Protein AF-A0A317YNE7-F1 (afdb_monomer_lite)

pLDDT: mean 86.81, std 18.37, range [40.56, 98.44]

Sequence (83 aa):
NKTTERKHLAHNHETDLILLTSEDGKVLEFDIGNVVIEEDGKWYTPSYKDDFLKGCMRDYLIDSDKLVEKDFNKNELIYKYHN

Foldseek 3Di:
DDDDDPPPCPPPDPPDFDFDADPQQKTAATPVGFDWDDDPNAIEGADDDVPDDPDPVQVVCVVVVRYYHDIDGPVRVCVVPVD

Organism: Staphylococcus pseudintermedius (NCBI:txid283734)

InterPro domains:
  IPR001544 Aminotransferase class IV [PF01063] (8-77)
  IPR036038 Aminotransferase-like, PLP-dependent enzymes [SSF56752] (7-78)
  IPR043132 Branched-chain-amino-acid aminotransferase-like, C-terminal [G3DSA:3.20.10.10] (1-82)

Secondary structure (DSSP, 8-state):
-------S--------PPEEE-TT-BEEEETTEE--EEETTEEEEPPPSSSS---HHHHHHHHTTS-EE---BHHHHHHHH--

Radius of gyration: 15.47 Å; chains: 1; bounding box: 40×36×29 Å

Structure (mmCIF, N/CA/C/O backbone):
data_AF-A0A317YNE7-F1
#
_entry.id   AF-A0A317YNE7-F1
#
loop_
_atom_site.group_PDB
_atom_site.id
_atom_site.type_symbol
_atom_site.label_atom_id
_atom_site.label_alt_id
_atom_site.label_comp_id
_atom_site.label_asym_id
_atom_site.label_entity_id
_atom_site.label_seq_id
_atom_site.pdbx_PDB_ins_code
_atom_site.Cartn_x
_atom_site.Cartn_y
_atom_site.Cartn_z
_atom_site.occupancy
_atom_site.B_iso_or_equiv
_atom_site.auth_seq_id
_atom_site.auth_comp_id
_atom_site.auth_asym_id
_atom_site.auth_atom_id
_atom_site.pdbx_PDB_model_num
ATOM 1 N N . ASN A 1 1 ? 19.381 -21.526 1.576 1.00 45.28 1 ASN A N 1
ATOM 2 C CA . ASN A 1 1 ? 20.120 -21.158 2.804 1.00 45.28 1 ASN A CA 1
ATOM 3 C C . ASN A 1 1 ? 21.116 -20.061 2.495 1.00 45.28 1 ASN A C 1
ATOM 5 O O . ASN A 1 1 ? 22.192 -20.363 1.999 1.00 45.28 1 ASN A O 1
ATOM 9 N N . LYS A 1 2 ? 20.754 -18.797 2.728 1.00 40.56 2 LYS A N 1
ATOM 10 C CA . LYS A 1 2 ? 21.739 -17.713 2.743 1.00 40.56 2 LYS A CA 1
ATOM 11 C C . LYS A 1 2 ? 21.847 -17.229 4.183 1.00 40.56 2 LYS A C 1
ATOM 13 O O . LYS A 1 2 ? 20.943 -16.582 4.700 1.00 40.56 2 LYS A O 1
ATOM 18 N N . THR A 1 3 ? 22.908 -17.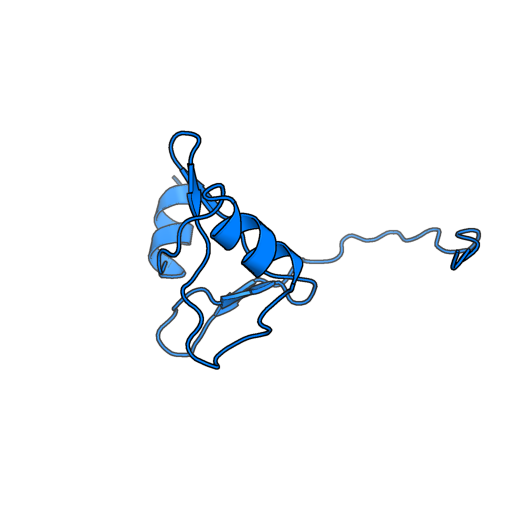674 4.838 1.00 52.94 3 THR A N 1
AT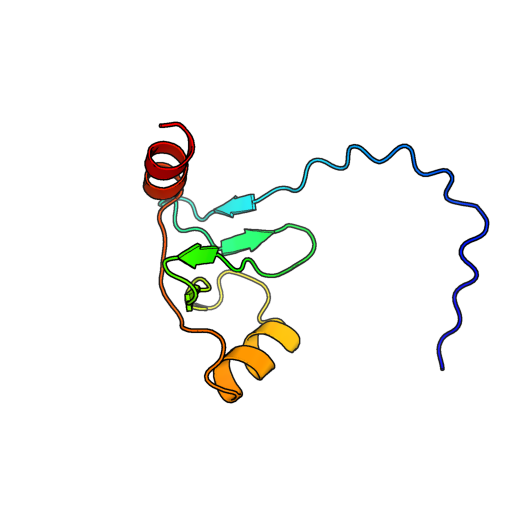OM 19 C CA . THR A 1 3 ? 23.311 -17.272 6.180 1.00 52.94 3 THR A CA 1
ATOM 20 C C . THR A 1 3 ? 24.064 -15.958 6.032 1.00 52.94 3 THR A C 1
ATOM 22 O O . THR A 1 3 ? 25.086 -15.922 5.352 1.00 52.94 3 THR A O 1
ATOM 25 N N . THR A 1 4 ? 23.571 -14.884 6.640 1.00 57.44 4 THR A N 1
ATOM 26 C CA . THR A 1 4 ? 24.367 -13.666 6.812 1.00 57.44 4 THR A CA 1
ATOM 27 C C . THR A 1 4 ? 24.516 -13.440 8.308 1.00 57.44 4 THR A C 1
ATOM 29 O O . THR A 1 4 ? 23.549 -13.133 9.003 1.00 57.44 4 THR A O 1
ATOM 32 N N . GLU A 1 5 ? 25.731 -13.677 8.795 1.00 47.03 5 GLU A N 1
ATOM 33 C CA . GLU A 1 5 ? 26.196 -13.447 10.162 1.00 47.03 5 GLU A CA 1
ATOM 34 C C . GLU A 1 5 ? 25.946 -11.986 10.579 1.00 47.03 5 GLU A C 1
ATOM 36 O O . GLU A 1 5 ? 26.575 -11.058 10.071 1.00 47.03 5 GLU A O 1
ATOM 41 N N . ARG A 1 6 ? 25.015 -11.764 11.516 1.00 60.19 6 ARG A N 1
ATOM 42 C CA . ARG A 1 6 ? 24.683 -10.442 12.080 1.00 60.19 6 ARG A CA 1
ATOM 43 C C . ARG A 1 6 ? 25.498 -10.162 13.345 1.00 60.19 6 ARG A C 1
ATOM 45 O O . ARG A 1 6 ? 24.940 -9.989 14.424 1.00 60.19 6 ARG A O 1
ATOM 52 N N . LYS A 1 7 ? 26.826 -10.125 13.229 1.00 48.50 7 LYS A N 1
ATOM 53 C CA . LYS A 1 7 ? 27.732 -9.740 14.329 1.00 48.50 7 LYS A CA 1
ATOM 54 C C . LYS A 1 7 ? 28.624 -8.555 13.948 1.00 48.50 7 LYS A C 1
ATOM 56 O O . LYS A 1 7 ? 29.845 -8.650 13.999 1.00 48.50 7 LYS A O 1
ATOM 61 N N . HIS A 1 8 ? 28.009 -7.433 13.569 1.00 47.38 8 HIS A N 1
ATOM 62 C CA . HIS A 1 8 ? 28.663 -6.116 13.689 1.00 47.38 8 HIS A CA 1
ATOM 63 C C . HIS A 1 8 ? 27.745 -4.889 13.631 1.00 47.38 8 HIS A C 1
ATOM 65 O O . HIS A 1 8 ? 28.226 -3.766 13.713 1.00 47.38 8 HIS A O 1
ATOM 71 N N . LEU A 1 9 ? 26.428 -5.061 13.525 1.00 47.75 9 LEU A N 1
ATOM 72 C CA . LEU A 1 9 ? 25.503 -3.933 13.530 1.00 47.75 9 LEU A CA 1
ATOM 73 C C . LEU A 1 9 ? 25.009 -3.730 14.959 1.00 47.75 9 LEU A C 1
ATOM 75 O O . LEU A 1 9 ? 23.881 -4.079 15.298 1.00 47.75 9 LEU A O 1
ATOM 79 N N . ALA A 1 10 ? 25.870 -3.164 15.808 1.00 49.25 10 ALA A N 1
ATOM 80 C CA . ALA A 1 10 ? 25.400 -2.351 16.927 1.00 49.25 10 ALA A CA 1
ATOM 81 C C . ALA A 1 10 ? 24.762 -1.092 16.316 1.00 49.25 10 ALA A C 1
ATOM 83 O O . ALA A 1 10 ? 25.339 -0.011 16.292 1.00 49.25 10 ALA A O 1
ATOM 84 N N . HIS A 1 11 ? 23.616 -1.298 15.675 1.00 43.41 11 HIS A N 1
ATOM 85 C CA . HIS A 1 11 ? 22.880 -0.298 14.936 1.00 43.41 11 HIS A CA 1
ATOM 86 C C . HIS A 1 11 ? 22.051 0.469 15.966 1.00 43.41 11 HIS A C 1
ATOM 88 O O . HIS A 1 11 ? 21.001 0.010 16.407 1.00 43.41 11 HIS A O 1
ATOM 94 N N . ASN A 1 12 ? 22.547 1.639 16.360 1.00 50.75 12 ASN A N 1
ATOM 95 C CA . ASN A 1 12 ? 21.719 2.680 16.951 1.00 50.75 12 ASN A CA 1
ATOM 96 C C . ASN A 1 12 ? 20.811 3.228 15.834 1.00 50.75 12 ASN A C 1
ATOM 98 O O . ASN A 1 12 ? 21.172 4.186 15.162 1.00 50.75 12 ASN A O 1
ATOM 102 N N . HIS A 1 13 ? 19.740 2.498 15.509 1.00 47.50 13 HIS A N 1
ATOM 103 C CA . HIS A 1 13 ? 18.869 2.771 14.362 1.00 47.50 13 HIS A CA 1
ATOM 104 C C . HIS A 1 13 ? 17.547 3.351 14.837 1.00 47.50 13 HIS A C 1
ATOM 106 O O . HIS A 1 13 ? 16.517 2.685 14.803 1.00 47.50 13 HIS A O 1
ATOM 112 N N . GLU A 1 14 ? 17.571 4.626 15.213 1.00 55.97 14 GLU A N 1
ATOM 113 C CA . GLU A 1 14 ? 16.472 5.502 14.809 1.00 55.97 14 GLU A CA 1
ATOM 114 C C . GLU A 1 14 ? 16.572 5.647 13.282 1.00 55.97 14 GLU A C 1
ATOM 116 O O . GLU A 1 14 ? 17.151 6.589 12.756 1.00 55.97 14 GLU A O 1
ATOM 121 N N . THR A 1 15 ? 16.143 4.626 12.539 1.00 57.06 15 THR A N 1
ATOM 122 C CA . THR A 1 15 ? 15.869 4.803 11.113 1.00 57.06 15 THR A CA 1
ATOM 123 C C .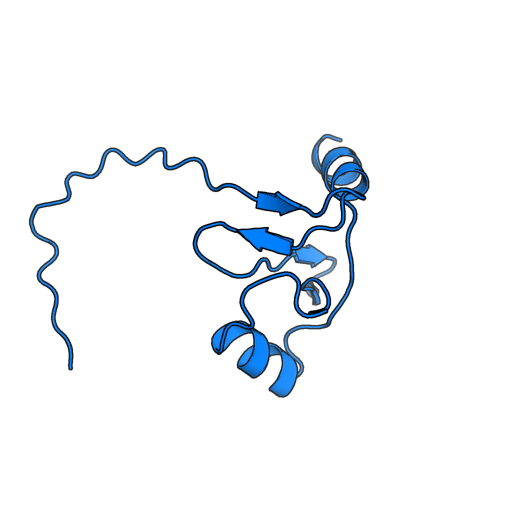 THR A 1 15 ? 14.483 5.386 11.007 1.00 57.06 15 THR A C 1
ATOM 125 O O . THR A 1 15 ? 13.506 4.677 11.254 1.00 57.06 15 THR A O 1
ATOM 128 N N . ASP A 1 16 ? 14.420 6.662 10.649 1.00 72.06 16 ASP A N 1
ATOM 129 C CA . ASP A 1 16 ? 13.189 7.297 10.208 1.00 72.06 16 ASP A CA 1
ATOM 130 C C . ASP A 1 16 ? 12.666 6.517 8.995 1.00 72.06 16 ASP A C 1
ATOM 132 O O . ASP A 1 16 ? 13.242 6.562 7.911 1.00 72.06 16 ASP A O 1
ATOM 136 N N . LEU A 1 17 ? 11.607 5.735 9.200 1.00 85.25 17 LEU A N 1
ATOM 137 C CA . LEU A 1 17 ? 10.864 5.090 8.121 1.00 85.25 17 LEU A CA 1
ATOM 138 C C . LEU A 1 17 ? 10.187 6.181 7.292 1.00 85.25 17 LEU A C 1
ATOM 140 O O . LEU A 1 17 ? 9.369 6.942 7.816 1.00 85.25 17 LEU A O 1
ATOM 144 N N . ILE A 1 18 ? 10.502 6.250 6.000 1.00 92.00 18 ILE A N 1
ATOM 145 C CA . ILE A 1 18 ? 9.950 7.278 5.116 1.00 92.00 18 ILE A CA 1
ATOM 146 C C . ILE A 1 18 ? 8.744 6.700 4.387 1.00 92.00 18 ILE A C 1
ATOM 148 O O . ILE A 1 18 ? 8.879 5.748 3.623 1.00 92.00 18 ILE A O 1
ATOM 152 N N . LEU A 1 19 ? 7.570 7.303 4.583 1.00 94.38 19 LEU A N 1
ATOM 153 C CA . LEU A 1 19 ? 6.383 7.014 3.781 1.00 94.38 19 LEU A CA 1
ATOM 154 C C . LEU A 1 19 ? 6.389 7.875 2.512 1.00 94.38 19 LEU A C 1
ATOM 156 O O . LEU A 1 19 ? 6.307 9.103 2.582 1.00 94.38 19 LEU A O 1
ATOM 160 N N . LEU A 1 20 ? 6.462 7.231 1.353 1.00 96.75 20 LEU A N 1
ATOM 161 C CA . LEU A 1 20 ? 6.436 7.879 0.048 1.00 96.75 20 LEU A CA 1
ATOM 162 C C . LEU A 1 20 ? 4.997 8.156 -0.394 1.00 96.75 20 LEU A C 1
ATOM 164 O O . LEU A 1 20 ? 4.084 7.346 -0.206 1.00 96.75 20 LEU A O 1
ATOM 168 N N . THR A 1 21 ? 4.806 9.315 -1.021 1.00 97.50 21 THR A N 1
ATOM 169 C CA . THR A 1 21 ? 3.524 9.745 -1.580 1.00 97.50 21 THR A CA 1
ATOM 170 C C . THR A 1 21 ? 3.734 10.290 -2.981 1.00 97.50 21 THR A C 1
ATOM 172 O O . THR A 1 21 ? 4.771 10.894 -3.255 1.00 97.50 21 THR A O 1
ATOM 175 N N . SER A 1 22 ? 2.733 10.163 -3.839 1.00 97.00 22 SER A N 1
ATOM 176 C CA . SER A 1 22 ? 2.693 10.875 -5.114 1.00 97.00 22 SER A CA 1
ATOM 177 C C . SER A 1 22 ? 2.549 12.393 -4.915 1.00 97.00 22 SER A C 1
ATOM 179 O O . SER A 1 22 ? 2.311 12.889 -3.806 1.00 97.00 22 SER A O 1
ATOM 181 N N . GLU A 1 23 ? 2.653 13.143 -6.014 1.00 96.19 23 GLU A N 1
ATOM 182 C CA . GLU A 1 23 ? 2.492 14.604 -6.025 1.00 96.19 23 GLU A CA 1
ATOM 183 C C . GLU A 1 23 ? 1.095 15.055 -5.567 1.00 96.19 23 GLU A C 1
ATOM 185 O O . GLU A 1 23 ? 0.975 16.028 -4.823 1.00 96.19 23 GLU A O 1
ATOM 190 N N . ASP A 1 24 ? 0.043 14.315 -5.934 1.00 95.62 24 ASP A N 1
ATOM 191 C CA . ASP A 1 24 ? -1.343 14.547 -5.497 1.00 95.62 24 ASP A CA 1
ATOM 192 C C . ASP A 1 24 ? -1.631 14.012 -4.076 1.00 95.62 24 ASP A C 1
ATOM 194 O O . ASP A 1 24 ? -2.729 14.175 -3.536 1.00 95.62 24 ASP A O 1
ATOM 198 N N . GLY A 1 25 ? -0.624 13.428 -3.420 1.00 96.88 25 GLY A N 1
ATOM 199 C CA . GLY A 1 25 ? -0.681 13.007 -2.024 1.00 96.88 25 GLY A CA 1
ATOM 200 C C . GLY A 1 25 ? -1.268 11.618 -1.797 1.00 96.88 25 GLY A C 1
ATOM 201 O O . GLY A 1 25 ? -1.544 11.283 -0.643 1.00 96.88 25 GLY A O 1
ATOM 202 N N . LYS A 1 26 ? -1.444 10.807 -2.847 1.00 97.62 26 LYS A N 1
ATOM 203 C CA . LYS A 1 26 ? -1.735 9.375 -2.707 1.00 97.62 26 LYS A CA 1
ATOM 204 C C . LYS A 1 26 ? -0.569 8.701 -1.985 1.00 97.62 26 LYS A C 1
ATOM 206 O O . LYS A 1 26 ? 0.595 8.914 -2.318 1.00 97.62 26 LYS A O 1
ATOM 211 N N . VAL A 1 27 ? -0.884 7.886 -0.990 1.00 97.94 27 VAL A N 1
ATOM 212 C CA . VAL A 1 27 ? 0.085 7.046 -0.279 1.00 97.94 27 VAL A CA 1
ATOM 213 C C . VAL A 1 27 ? 0.565 5.918 -1.197 1.00 97.94 27 VAL A C 1
ATOM 215 O O . VAL A 1 27 ? -0.260 5.310 -1.876 1.00 97.94 27 VAL A O 1
ATOM 218 N N . LEU A 1 28 ? 1.873 5.637 -1.218 1.00 97.75 28 LEU A N 1
ATOM 219 C CA . LEU A 1 28 ? 2.483 4.640 -2.111 1.00 97.75 28 LEU A CA 1
ATOM 220 C C . LEU A 1 28 ? 3.111 3.472 -1.332 1.00 97.75 28 LEU A C 1
ATOM 222 O O . LEU A 1 28 ? 2.515 2.403 -1.225 1.00 97.75 28 LEU A O 1
ATOM 226 N N . GLU A 1 29 ? 4.298 3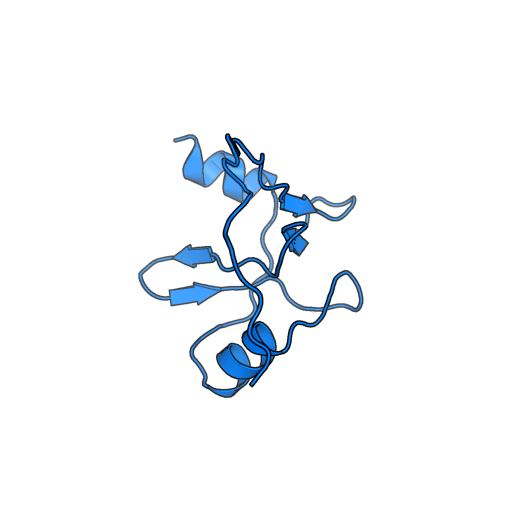.668 -0.757 1.00 97.06 29 GLU A N 1
ATOM 227 C CA . GLU A 1 29 ? 5.041 2.646 -0.013 1.00 97.06 29 GLU A CA 1
ATOM 228 C C . GLU A 1 29 ? 6.022 3.269 0.984 1.00 97.06 29 GLU A C 1
ATOM 230 O O . GLU A 1 29 ? 6.240 4.479 0.973 1.00 97.06 29 GLU A O 1
ATOM 235 N N . PHE A 1 30 ? 6.616 2.448 1.846 1.00 95.56 30 PHE A N 1
ATOM 236 C CA . PHE A 1 30 ? 7.812 2.832 2.584 1.00 95.56 30 PHE A CA 1
ATOM 237 C C . PHE A 1 30 ? 9.066 2.624 1.732 1.00 95.56 30 PHE A C 1
ATOM 239 O O . PHE A 1 30 ? 9.117 1.737 0.880 1.00 95.56 30 PHE A O 1
ATOM 246 N N . ASP A 1 31 ? 10.118 3.376 2.035 1.00 93.06 31 ASP A N 1
ATOM 247 C CA . ASP A 1 31 ? 11.447 3.234 1.424 1.00 93.06 31 ASP A CA 1
ATOM 248 C C . ASP A 1 31 ? 12.053 1.819 1.545 1.00 93.06 31 ASP A C 1
ATOM 250 O O . ASP A 1 31 ? 12.891 1.426 0.731 1.00 93.06 31 ASP A O 1
ATOM 254 N N . ILE A 1 32 ? 11.600 1.029 2.524 1.00 92.44 32 ILE A N 1
ATOM 255 C CA . ILE A 1 32 ? 12.026 -0.360 2.752 1.00 92.44 32 ILE A CA 1
ATOM 256 C C . ILE A 1 32 ? 10.927 -1.415 2.533 1.00 92.44 32 ILE A C 1
ATOM 258 O O . ILE A 1 32 ? 11.144 -2.591 2.845 1.00 92.44 32 ILE A O 1
ATOM 262 N N . GLY A 1 33 ? 9.755 -1.044 2.007 1.00 94.19 33 GLY A N 1
ATOM 263 C CA . GLY A 1 33 ? 8.706 -2.015 1.680 1.00 94.19 33 GLY A CA 1
ATOM 264 C C . GLY A 1 33 ? 7.309 -1.432 1.489 1.00 94.19 33 GLY A C 1
ATOM 265 O O . GLY A 1 33 ? 7.031 -0.290 1.830 1.00 94.19 33 GLY A O 1
ATOM 266 N N . ASN A 1 34 ? 6.383 -2.244 0.977 1.00 97.50 34 ASN A N 1
ATOM 267 C CA . ASN A 1 34 ? 5.001 -1.806 0.788 1.00 97.50 34 ASN A CA 1
ATOM 268 C C . ASN A 1 34 ? 4.306 -1.479 2.118 1.00 97.50 34 ASN A C 1
ATOM 270 O O . ASN A 1 34 ? 4.563 -2.107 3.146 1.00 97.50 34 ASN A O 1
ATOM 274 N N . VAL A 1 35 ? 3.381 -0.521 2.074 1.00 96.75 35 VAL A N 1
ATOM 275 C CA . VAL A 1 35 ? 2.586 -0.112 3.236 1.00 96.75 35 VAL A CA 1
ATOM 276 C C . VAL A 1 35 ? 1.316 -0.953 3.365 1.00 96.75 35 VAL A C 1
ATOM 278 O O . VAL A 1 35 ? 0.647 -1.271 2.376 1.00 96.75 35 VAL A O 1
ATOM 281 N N . VAL A 1 36 ? 0.980 -1.285 4.611 1.00 97.06 36 VAL A N 1
ATOM 282 C CA . VAL A 1 36 ? -0.302 -1.866 5.013 1.00 97.06 36 VAL A CA 1
ATOM 283 C C . VAL A 1 36 ? -0.894 -0.991 6.111 1.00 97.06 36 VAL A C 1
ATOM 285 O O . VAL A 1 36 ? -0.198 -0.627 7.057 1.00 97.06 36 VAL A O 1
ATOM 288 N N . ILE A 1 37 ? -2.172 -0.653 5.977 1.00 95.62 37 ILE A N 1
ATOM 289 C CA . ILE A 1 37 ? -2.942 0.125 6.948 1.00 95.62 37 ILE A CA 1
ATOM 290 C C . ILE A 1 37 ? -4.040 -0.781 7.496 1.00 95.62 37 ILE A C 1
ATOM 292 O O . ILE A 1 37 ? -4.788 -1.387 6.728 1.00 95.62 37 ILE A O 1
ATOM 296 N N . GLU A 1 38 ? -4.131 -0.883 8.819 1.00 95.56 38 GLU A N 1
ATOM 297 C CA . GLU A 1 38 ? -5.189 -1.634 9.490 1.00 95.56 38 GLU A CA 1
ATOM 298 C C . GLU A 1 38 ? -6.327 -0.702 9.920 1.00 95.56 38 GLU A C 1
ATOM 300 O O . GLU A 1 38 ? -6.110 0.272 10.643 1.00 95.56 38 GLU A O 1
ATOM 305 N N . GLU A 1 39 ? -7.553 -1.020 9.500 1.00 93.12 39 GLU A N 1
ATOM 306 C CA . GLU A 1 39 ? -8.776 -0.362 9.968 1.00 93.12 39 GLU A CA 1
ATOM 307 C C . GLU A 1 39 ? -9.827 -1.424 10.295 1.00 93.12 39 GLU A C 1
ATOM 309 O O . GLU A 1 39 ? -10.128 -2.278 9.460 1.00 93.12 39 GLU A O 1
ATOM 314 N N . ASP A 1 40 ? -10.386 -1.377 11.508 1.00 93.75 40 ASP A N 1
ATOM 315 C CA . ASP A 1 40 ? -11.427 -2.302 11.980 1.00 93.75 40 ASP A CA 1
ATOM 316 C C . ASP A 1 40 ? -11.071 -3.790 11.778 1.00 93.75 40 ASP A C 1
ATOM 318 O O . ASP A 1 40 ? -11.898 -4.604 11.357 1.00 93.75 40 ASP A O 1
ATOM 322 N N . GLY A 1 41 ? -9.807 -4.147 12.041 1.00 95.25 41 GLY A N 1
ATOM 323 C CA . GLY A 1 41 ? -9.289 -5.510 11.891 1.00 95.25 41 GLY A CA 1
ATOM 324 C C . GLY A 1 41 ? -9.138 -5.982 10.440 1.00 95.25 41 GLY A C 1
ATOM 325 O O . GLY A 1 41 ? -8.926 -7.172 10.205 1.00 95.25 41 GLY A O 1
ATOM 326 N N . LYS A 1 42 ? -9.263 -5.081 9.458 1.00 97.38 42 LYS A N 1
ATOM 327 C CA . LYS A 1 42 ? -9.019 -5.350 8.035 1.00 97.38 42 LYS A CA 1
ATOM 328 C C . LYS A 1 42 ? -7.757 -4.648 7.570 1.00 97.38 42 LYS A C 1
ATOM 330 O O . LYS A 1 42 ? -7.473 -3.528 7.987 1.00 97.38 42 LYS A O 1
ATOM 335 N N . TRP A 1 43 ? -7.030 -5.296 6.667 1.00 98.38 43 TRP A N 1
ATOM 336 C CA . TRP A 1 43 ? -5.794 -4.763 6.112 1.00 98.38 43 TRP A CA 1
ATOM 337 C C . TRP A 1 43 ? -5.999 -4.208 4.714 1.00 98.38 43 TRP A C 1
ATOM 339 O O . TRP A 1 43 ? -6.594 -4.853 3.846 1.00 98.38 43 TRP A O 1
ATOM 349 N N . TYR A 1 44 ? -5.435 -3.025 4.505 1.00 98.38 44 TYR A N 1
ATOM 350 C CA . TYR A 1 44 ? -5.508 -2.290 3.258 1.00 98.38 44 TYR A CA 1
ATOM 351 C C . TYR A 1 44 ? -4.124 -1.902 2.755 1.00 98.38 44 TYR A C 1
ATOM 353 O O . TYR A 1 44 ? -3.226 -1.622 3.545 1.00 98.38 44 TYR A O 1
ATOM 361 N N . THR A 1 45 ? -3.954 -1.842 1.440 1.00 98.38 45 THR A N 1
ATOM 362 C CA . THR A 1 45 ? -2.741 -1.323 0.790 1.00 98.38 45 THR A CA 1
ATOM 363 C C . THR A 1 45 ? -3.128 -0.433 -0.394 1.00 98.38 45 THR A C 1
ATOM 365 O O . THR A 1 45 ? -4.165 -0.692 -1.010 1.00 98.38 45 THR A O 1
ATOM 368 N N . PRO A 1 46 ? -2.341 0.598 -0.748 1.00 98.19 46 PRO A N 1
ATOM 369 C CA . PRO A 1 46 ? -2.594 1.395 -1.941 1.00 98.19 46 PRO A CA 1
ATOM 370 C C . PRO A 1 46 ? -2.680 0.537 -3.204 1.00 98.19 46 PRO A C 1
ATOM 372 O O . PRO A 1 46 ? -1.962 -0.461 -3.349 1.00 98.19 46 PRO A O 1
ATOM 375 N N . SER A 1 47 ? -3.548 0.936 -4.134 1.00 97.56 47 SER A N 1
ATOM 376 C CA . SER A 1 47 ? -3.640 0.285 -5.441 1.00 97.56 47 SER A CA 1
ATOM 377 C C . SER A 1 47 ? -2.356 0.503 -6.232 1.00 97.56 47 SER A C 1
ATOM 379 O O . SER A 1 47 ? -1.807 1.608 -6.236 1.00 97.56 47 SER A O 1
ATOM 381 N N . TYR A 1 48 ? -1.877 -0.531 -6.915 1.00 97.25 48 TYR A N 1
ATOM 382 C CA . TYR A 1 48 ? -0.696 -0.410 -7.765 1.00 97.25 48 TYR A CA 1
ATOM 383 C C . TYR A 1 48 ? -1.072 0.142 -9.146 1.00 97.25 48 TYR A C 1
ATOM 385 O O . TYR A 1 48 ? -1.933 -0.423 -9.823 1.00 97.25 48 TYR A O 1
ATOM 393 N N . LYS A 1 49 ? -0.432 1.238 -9.572 1.00 95.44 49 LYS A N 1
ATOM 394 C CA . LYS A 1 49 ? -0.653 1.891 -10.879 1.00 95.44 49 LYS A CA 1
ATOM 395 C C . LYS A 1 49 ? 0.672 2.194 -11.590 1.00 95.44 49 LYS A C 1
ATOM 397 O O . LYS A 1 49 ? 0.826 3.265 -12.167 1.00 95.44 49 LYS A O 1
ATOM 402 N N . ASP A 1 50 ? 1.630 1.269 -11.502 1.00 95.38 50 ASP A N 1
ATOM 403 C CA . ASP A 1 50 ? 3.013 1.446 -11.981 1.00 95.38 50 ASP A CA 1
ATOM 404 C C . ASP A 1 50 ? 3.770 2.597 -11.280 1.00 95.38 50 ASP A C 1
ATOM 406 O O . ASP A 1 50 ? 4.703 3.181 -11.827 1.00 95.38 50 ASP A O 1
ATOM 410 N N . ASP A 1 51 ? 3.373 2.909 -10.042 1.00 94.94 51 ASP A N 1
ATOM 411 C CA . ASP A 1 51 ? 3.803 4.067 -9.249 1.00 94.94 51 ASP A CA 1
ATOM 412 C C . ASP A 1 51 ? 4.740 3.731 -8.069 1.00 94.94 51 ASP A C 1
ATOM 414 O O . ASP A 1 51 ? 5.302 4.644 -7.466 1.00 94.94 51 ASP A O 1
ATOM 418 N N . PHE A 1 52 ? 4.943 2.447 -7.747 1.00 95.94 52 PHE A N 1
ATOM 419 C CA . PHE A 1 52 ? 5.864 1.973 -6.697 1.00 95.94 52 PHE A CA 1
ATOM 420 C C . PHE A 1 52 ? 6.322 0.514 -6.917 1.00 95.94 52 PHE A C 1
ATOM 422 O O . PHE A 1 52 ? 6.055 -0.075 -7.965 1.00 95.94 52 PHE A O 1
ATOM 429 N N . LEU A 1 53 ? 7.050 -0.114 -5.988 1.00 96.12 53 LEU A N 1
ATOM 430 C CA . LEU A 1 53 ? 7.468 -1.509 -6.167 1.00 96.12 53 LEU A CA 1
ATOM 431 C C . LEU A 1 53 ? 6.309 -2.493 -5.928 1.00 96.12 53 LEU A C 1
ATOM 433 O O . LEU A 1 53 ? 5.795 -2.616 -4.818 1.00 96.12 53 LEU A O 1
ATOM 437 N N . LYS A 1 54 ? 5.954 -3.303 -6.932 1.00 94.31 54 LYS A N 1
ATOM 438 C CA . LYS A 1 54 ? 4.996 -4.409 -6.758 1.00 94.31 54 LYS A CA 1
ATOM 439 C C . LYS A 1 54 ? 5.632 -5.574 -5.980 1.00 94.31 54 LYS A C 1
ATOM 441 O O . LYS A 1 54 ? 6.240 -6.472 -6.562 1.00 94.31 54 LYS A O 1
ATOM 446 N N . GLY A 1 55 ? 5.566 -5.531 -4.649 1.00 96.12 55 GLY A N 1
ATOM 447 C CA . GLY A 1 55 ? 6.239 -6.502 -3.784 1.00 96.12 55 GLY A CA 1
ATOM 448 C C . GLY A 1 55 ? 5.558 -7.874 -3.736 1.00 96.12 55 GLY A C 1
ATOM 449 O O . GLY A 1 55 ? 4.349 -7.983 -3.551 1.00 96.12 55 GLY A O 1
ATOM 450 N N . CYS A 1 56 ? 6.352 -8.949 -3.787 1.00 97.00 56 CYS A N 1
ATOM 451 C CA . CYS A 1 56 ? 5.831 -10.324 -3.800 1.00 97.00 56 CYS A CA 1
ATOM 452 C C . CYS A 1 56 ? 4.988 -10.684 -2.563 1.00 97.00 56 CYS A C 1
ATOM 454 O O . CYS A 1 56 ? 4.048 -11.464 -2.667 1.00 97.00 56 CYS A O 1
ATOM 456 N N . MET A 1 57 ? 5.326 -10.145 -1.382 1.00 97.62 57 MET A N 1
ATOM 457 C CA . MET A 1 57 ? 4.537 -10.383 -0.164 1.00 97.62 57 MET A CA 1
ATOM 458 C C . MET A 1 57 ? 3.178 -9.681 -0.234 1.00 97.62 57 MET A C 1
ATOM 460 O O . MET A 1 57 ? 2.175 -10.265 0.163 1.00 97.62 57 MET A O 1
ATOM 464 N N . ARG A 1 58 ? 3.137 -8.450 -0.760 1.00 97.81 58 ARG A N 1
ATOM 465 C CA . ARG A 1 58 ? 1.891 -7.712 -0.986 1.00 97.81 58 ARG A CA 1
ATOM 466 C C . ARG A 1 58 ? 0.972 -8.507 -1.910 1.00 97.81 58 ARG A C 1
ATOM 468 O O . ARG A 1 58 ? -0.170 -8.752 -1.539 1.00 97.81 58 ARG A O 1
ATOM 475 N N . ASP A 1 59 ? 1.490 -8.960 -3.050 1.00 97.69 59 ASP A N 1
ATOM 476 C CA . ASP A 1 59 ? 0.723 -9.763 -4.011 1.00 97.69 59 ASP A CA 1
ATOM 477 C C . ASP A 1 59 ? 0.210 -11.063 -3.383 1.00 97.69 59 ASP A C 1
ATOM 479 O O . ASP A 1 59 ? -0.979 -11.344 -3.448 1.00 97.69 59 ASP A O 1
ATOM 483 N N . TYR A 1 60 ? 1.063 -11.804 -2.669 1.00 98.25 60 TYR A N 1
ATOM 484 C CA . TYR A 1 60 ? 0.648 -13.021 -1.964 1.00 98.25 60 TYR A CA 1
ATOM 485 C C . TYR A 1 60 ? -0.479 -12.779 -0.939 1.00 98.25 60 TYR A C 1
ATOM 487 O O . TYR A 1 60 ? -1.359 -13.623 -0.753 1.00 98.25 60 TYR A O 1
ATOM 495 N N . LEU A 1 61 ? -0.466 -11.642 -0.237 1.00 98.44 61 LEU A N 1
ATOM 496 C CA . LEU A 1 61 ? -1.514 -11.297 0.727 1.00 98.44 61 LEU A CA 1
ATOM 497 C C . LEU A 1 61 ? -2.827 -10.891 0.046 1.00 98.44 61 LEU A C 1
ATOM 499 O O . LEU A 1 61 ? -3.890 -11.218 0.572 1.00 98.44 61 LEU A O 1
ATOM 503 N N . ILE A 1 62 ? -2.756 -10.228 -1.109 1.00 98.12 62 ILE A N 1
ATOM 504 C CA . ILE A 1 62 ? -3.930 -9.925 -1.939 1.00 98.12 62 ILE A CA 1
ATOM 505 C C . ILE A 1 62 ? -4.522 -11.226 -2.489 1.00 98.12 62 ILE A C 1
ATOM 507 O O . ILE A 1 62 ? -5.704 -11.487 -2.290 1.00 98.12 62 ILE A O 1
ATOM 511 N N . ASP A 1 63 ? -3.690 -12.093 -3.071 1.00 98.25 63 ASP A N 1
ATOM 512 C CA . ASP A 1 63 ? -4.099 -13.386 -3.639 1.00 98.25 63 ASP A CA 1
ATOM 513 C C . ASP A 1 63 ? -4.682 -14.352 -2.592 1.00 98.25 63 ASP A C 1
ATOM 515 O O . ASP A 1 63 ? -5.377 -15.306 -2.936 1.00 98.25 63 ASP A O 1
ATOM 519 N N . SER A 1 64 ? -4.386 -14.132 -1.307 1.00 97.94 64 SER A N 1
ATOM 520 C CA . SER A 1 64 ? -4.932 -14.914 -0.191 1.00 97.94 64 SER A CA 1
ATOM 521 C C . SER A 1 64 ? -6.120 -14.250 0.513 1.00 97.94 64 SER A C 1
ATOM 523 O O . SER A 1 64 ? -6.480 -14.688 1.608 1.00 97.94 64 SER A O 1
ATOM 525 N N . ASP A 1 65 ? -6.711 -13.209 -0.087 1.00 97.75 65 ASP A N 1
ATOM 526 C CA . ASP A 1 65 ? -7.844 -12.431 0.440 1.00 97.75 65 ASP A CA 1
ATOM 527 C C . ASP A 1 65 ? -7.587 -11.807 1.829 1.00 97.75 65 ASP A C 1
ATOM 529 O O . ASP A 1 65 ? -8.513 -11.485 2.578 1.00 97.75 65 ASP A O 1
ATOM 533 N N . LYS A 1 66 ? -6.315 -11.629 2.204 1.00 98.12 66 LYS A N 1
ATOM 534 C CA . LYS A 1 66 ? -5.908 -11.041 3.494 1.00 98.12 66 LYS 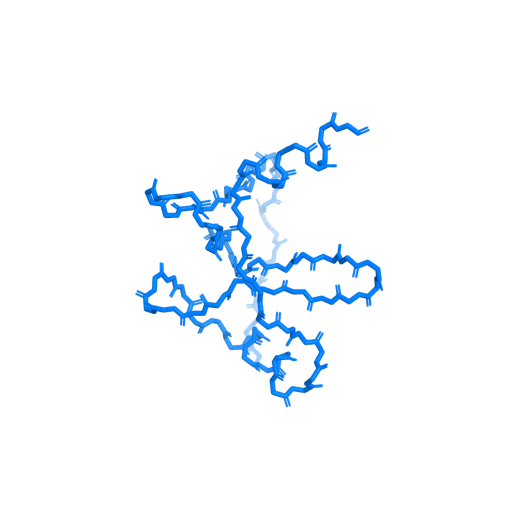A CA 1
ATOM 535 C C . LYS A 1 66 ? -5.647 -9.548 3.413 1.00 98.12 66 LYS A C 1
ATOM 537 O O . LYS A 1 66 ? -5.604 -8.891 4.450 1.00 98.12 66 LYS A O 1
ATOM 542 N N . LEU A 1 67 ? -5.427 -9.029 2.211 1.00 98.44 67 LEU A N 1
ATOM 543 C CA . LEU A 1 67 ? -5.085 -7.638 1.962 1.00 98.44 67 LEU A CA 1
ATOM 544 C C . LEU A 1 67 ? -5.954 -7.098 0.831 1.00 98.44 67 LEU A C 1
ATOM 546 O O . LEU A 1 67 ? -6.032 -7.699 -0.235 1.00 98.44 67 LEU A O 1
ATOM 550 N N . VAL A 1 68 ? -6.600 -5.962 1.070 1.00 98.38 68 VAL A N 1
ATOM 551 C CA . VAL A 1 68 ? -7.512 -5.336 0.108 1.00 98.38 68 VAL A CA 1
ATOM 552 C C . VAL A 1 68 ? -6.889 -4.055 -0.432 1.00 98.38 68 VAL A C 1
ATOM 554 O O . VAL A 1 68 ? -6.327 -3.259 0.318 1.00 98.38 68 VAL A O 1
ATOM 557 N N . GLU A 1 69 ? -7.000 -3.818 -1.736 1.00 98.25 69 GLU A N 1
ATOM 558 C CA . GLU A 1 69 ? -6.561 -2.546 -2.307 1.00 98.25 69 GLU A CA 1
ATOM 559 C C . GLU A 1 69 ? -7.526 -1.410 -1.930 1.00 98.25 69 GLU A C 1
ATOM 561 O O . GLU A 1 69 ? -8.737 -1.495 -2.149 1.00 98.25 69 GLU A O 1
ATOM 566 N N . LYS A 1 70 ? -6.983 -0.329 -1.366 1.00 97.81 70 LYS A N 1
ATOM 567 C CA . LYS A 1 70 ? -7.685 0.920 -1.051 1.00 97.81 70 LYS A CA 1
ATOM 568 C C . LYS A 1 70 ? -6.673 2.063 -1.079 1.00 97.81 70 LYS A C 1
ATOM 570 O O . LYS A 1 70 ? -5.649 2.005 -0.404 1.00 97.81 70 LYS A O 1
ATOM 575 N N . ASP A 1 71 ? -6.965 3.097 -1.861 1.00 97.75 71 ASP A N 1
ATOM 576 C CA . ASP A 1 71 ? -6.131 4.299 -1.922 1.00 97.75 71 ASP A CA 1
ATOM 577 C C . ASP A 1 71 ? -6.396 5.190 -0.700 1.00 97.75 71 ASP A C 1
ATOM 579 O O . ASP A 1 71 ? -7.541 5.353 -0.279 1.00 97.75 71 ASP A O 1
ATOM 583 N N . PHE A 1 72 ? -5.331 5.786 -0.163 1.00 97.38 72 PHE A N 1
ATOM 584 C CA . PHE A 1 72 ? -5.383 6.739 0.946 1.00 97.38 72 PHE A CA 1
ATOM 585 C C . PHE A 1 72 ? -4.676 8.027 0.548 1.00 97.38 72 PHE A C 1
ATOM 587 O O . PHE A 1 72 ? -3.658 7.986 -0.154 1.00 97.38 72 PHE A O 1
ATOM 594 N N . ASN A 1 73 ? -5.173 9.166 1.030 1.00 97.38 73 ASN A N 1
ATOM 595 C CA . ASN A 1 73 ? -4.443 10.425 0.922 1.00 97.38 73 ASN A CA 1
ATOM 596 C C . ASN A 1 73 ? -3.626 10.680 2.194 1.00 97.38 73 ASN A C 1
ATOM 598 O O . ASN A 1 73 ? -4.101 10.466 3.308 1.00 97.38 73 ASN A O 1
ATOM 602 N N . LYS A 1 74 ? -2.410 11.207 2.059 1.00 96.00 74 LYS A N 1
ATOM 603 C CA . LYS A 1 74 ? -1.557 11.515 3.215 1.00 96.00 74 LYS A CA 1
ATOM 604 C C . LYS A 1 74 ? -2.233 12.452 4.218 1.00 96.00 74 LYS A C 1
ATOM 606 O O . LYS A 1 74 ? -2.092 12.257 5.419 1.00 96.00 74 LYS A O 1
ATOM 611 N N . ASN A 1 75 ? -3.006 13.430 3.743 1.00 96.19 75 ASN A N 1
ATOM 612 C CA . ASN A 1 75 ? -3.686 14.385 4.616 1.00 96.19 75 ASN A CA 1
ATOM 613 C C . ASN A 1 75 ? -4.831 13.724 5.396 1.00 96.19 75 ASN A C 1
ATOM 615 O O . ASN A 1 75 ? -5.069 14.088 6.543 1.00 96.19 75 ASN A O 1
ATOM 619 N N . GLU A 1 76 ? -5.506 12.739 4.794 1.00 94.62 76 GLU A N 1
ATOM 620 C CA . GLU A 1 76 ? -6.522 11.920 5.465 1.00 94.62 76 GLU A CA 1
ATOM 621 C C . GLU A 1 76 ? -5.895 11.126 6.614 1.00 94.62 76 GLU A C 1
ATOM 623 O O . GLU A 1 76 ? -6.397 11.180 7.735 1.00 94.62 76 GLU A O 1
ATOM 628 N N . LEU A 1 77 ? -4.767 10.450 6.363 1.00 93.62 77 LEU A N 1
ATOM 629 C CA . LEU A 1 77 ? -4.062 9.691 7.400 1.00 93.62 77 LEU A CA 1
ATOM 630 C C . LEU A 1 77 ? -3.554 10.604 8.521 1.00 93.62 77 LEU A C 1
ATOM 632 O O . LEU A 1 77 ? -3.780 10.314 9.693 1.00 93.62 77 LEU A O 1
ATOM 636 N N . ILE A 1 78 ? -2.923 11.731 8.177 1.00 93.25 78 ILE A N 1
ATOM 637 C CA . ILE A 1 78 ? -2.451 12.715 9.163 1.00 93.25 78 ILE A CA 1
ATOM 638 C C . ILE A 1 78 ? -3.619 13.186 10.029 1.00 93.25 78 ILE A C 1
ATOM 640 O O . ILE A 1 78 ? -3.522 13.151 11.250 1.00 93.25 78 ILE A O 1
ATOM 644 N N . TYR A 1 79 ? -4.739 13.580 9.420 1.00 95.06 79 TYR A N 1
ATOM 645 C CA . TYR A 1 79 ? -5.912 14.039 10.161 1.00 95.06 79 TYR A CA 1
ATOM 646 C C . TYR A 1 79 ? -6.491 12.952 11.077 1.00 95.06 79 TYR A C 1
ATOM 648 O O . TYR A 1 79 ? -6.863 13.243 12.214 1.00 95.06 79 TYR A O 1
ATOM 656 N N . LYS A 1 80 ? -6.550 11.708 10.595 1.00 91.44 80 LYS A N 1
ATOM 657 C CA . LYS A 1 80 ? -7.120 10.574 11.326 1.00 91.44 80 LYS A CA 1
ATOM 658 C C . LYS A 1 80 ? -6.293 10.155 12.542 1.00 91.44 80 L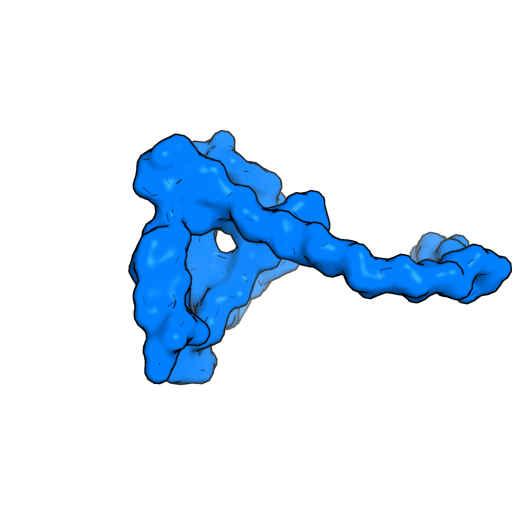YS A C 1
ATOM 660 O O . LYS A 1 80 ? -6.887 9.742 13.527 1.00 91.44 80 LYS A O 1
ATOM 665 N N . TYR A 1 81 ? -4.963 10.235 12.468 1.00 85.06 81 TYR A N 1
ATOM 666 C CA . TYR A 1 81 ? -4.067 9.705 13.508 1.00 85.06 81 TYR A CA 1
ATOM 667 C C . TYR A 1 81 ? -3.366 10.776 14.361 1.00 85.06 81 TYR A C 1
ATOM 669 O O . TYR A 1 81 ? -2.635 10.428 15.285 1.00 85.06 81 TYR A O 1
ATOM 677 N N . HIS A 1 82 ? -3.581 12.067 14.087 1.00 85.06 82 HIS A N 1
ATOM 678 C CA . HIS A 1 82 ? -3.175 13.160 14.985 1.00 85.06 82 HIS A CA 1
ATOM 679 C C . HIS A 1 82 ? -4.253 13.576 16.003 1.00 85.06 82 HIS A C 1
ATOM 681 O O . HIS A 1 82 ? -3.950 14.388 16.880 1.00 85.06 82 HIS A O 1
ATOM 687 N N . ASN A 1 83 ? -5.479 13.055 15.889 1.00 53.78 83 ASN A N 1
ATOM 688 C CA . ASN A 1 83 ? -6.608 13.313 16.794 1.00 53.78 83 ASN A CA 1
ATOM 689 C C . ASN A 1 83 ? -7.047 12.026 17.498 1.00 53.78 83 ASN A C 1
ATOM 691 O O . ASN A 1 83 ? -7.675 12.149 18.573 1.00 53.78 83 ASN A O 1
#